Protein AF-A0A965IVK0-F1 (afdb_monomer)

Solvent-accessible sur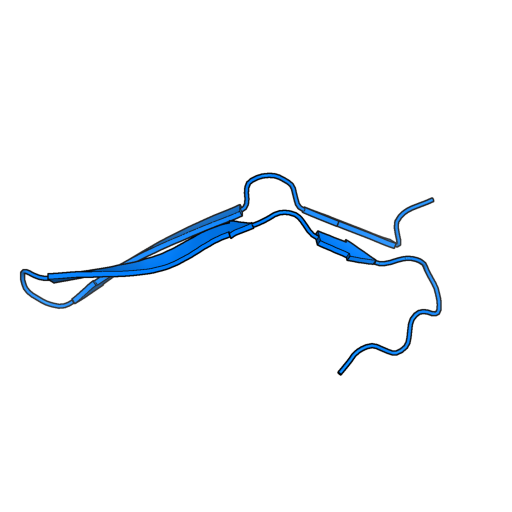face area (backbone atoms only — not comparable to full-atom values): 2483 Å² total; per-residue (Å²): 123,68,66,42,79,47,72,58,41,67,39,73,46,76,58,88,97,43,79,44,71,80,32,77,60,44,63,49,76,37,54,76,85,70,87,82,135

Structure (mmCIF, N/CA/C/O backbone):
data_AF-A0A965IVK0-F1
#
_entry.id   AF-A0A965IVK0-F1
#
loop_
_atom_site.group_PDB
_atom_site.id
_atom_site.type_symbol
_atom_site.label_atom_id
_atom_site.label_alt_id
_atom_site.label_comp_id
_atom_site.label_asym_id
_atom_site.label_entity_id
_atom_site.label_seq_id
_atom_site.pdbx_PDB_ins_code
_atom_site.Cartn_x
_atom_site.Cartn_y
_atom_site.Cartn_z
_atom_site.occupancy
_atom_site.B_iso_or_equiv
_atom_site.auth_seq_id
_atom_site.auth_comp_id
_atom_site.auth_asym_id
_atom_site.auth_atom_id
_atom_site.pdbx_PDB_model_num
ATOM 1 N N . MET A 1 1 ? 15.567 6.415 -12.284 1.00 70.69 1 MET A N 1
ATOM 2 C CA . MET A 1 1 ? 14.980 7.569 -11.564 1.00 70.69 1 MET A CA 1
ATOM 3 C C . MET A 1 1 ? 13.528 7.201 -11.437 1.00 70.69 1 MET A C 1
ATOM 5 O O . MET A 1 1 ? 12.908 6.978 -12.473 1.00 70.69 1 MET A O 1
ATOM 9 N N . ALA A 1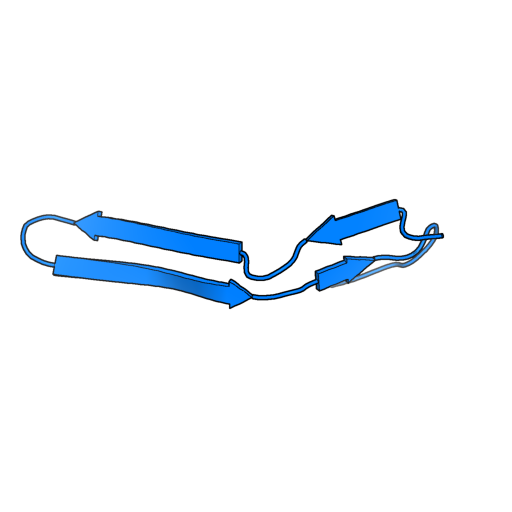 2 ? 13.060 7.035 -10.202 1.00 85.31 2 ALA A N 1
ATOM 10 C CA . ALA A 1 2 ? 11.779 6.405 -9.923 1.00 85.31 2 ALA A CA 1
ATOM 11 C C . ALA A 1 2 ? 10.633 7.100 -10.670 1.00 85.31 2 ALA A C 1
ATOM 13 O O . ALA A 1 2 ? 10.551 8.330 -10.689 1.00 85.31 2 ALA A O 1
ATOM 14 N N . PHE A 1 3 ? 9.762 6.303 -11.287 1.00 95.25 3 PHE A N 1
ATOM 15 C CA . PHE A 1 3 ? 8.534 6.780 -11.920 1.00 95.25 3 PHE A CA 1
ATOM 16 C C . PHE A 1 3 ? 7.431 6.983 -10.877 1.00 95.25 3 PHE A C 1
ATOM 18 O O . PHE A 1 3 ? 6.719 7.983 -10.916 1.00 95.25 3 PHE A O 1
ATOM 25 N N . VAL A 1 4 ? 7.347 6.077 -9.898 1.00 95.94 4 VAL A N 1
ATOM 26 C CA . VAL A 1 4 ? 6.538 6.243 -8.684 1.00 95.94 4 VAL A CA 1
ATOM 27 C C . VAL A 1 4 ? 7.415 5.951 -7.475 1.00 95.94 4 VAL A C 1
ATOM 29 O O . VAL A 1 4 ? 8.163 4.976 -7.468 1.00 95.94 4 VAL A O 1
ATOM 32 N N . GLN A 1 5 ? 7.312 6.784 -6.441 1.00 96.75 5 GLN A N 1
ATOM 33 C CA . GLN A 1 5 ? 7.995 6.568 -5.172 1.00 96.75 5 GLN A CA 1
ATOM 34 C C . GLN A 1 5 ? 7.059 6.895 -4.008 1.00 96.75 5 GLN A C 1
ATOM 36 O O . GLN A 1 5 ? 6.480 7.978 -3.936 1.00 96.75 5 GLN A O 1
ATOM 41 N N . CYS A 1 6 ? 6.922 5.954 -3.082 1.00 96.81 6 CYS A N 1
ATOM 42 C CA . CYS A 1 6 ? 6.175 6.083 -1.838 1.00 96.81 6 CYS A CA 1
ATOM 43 C C . CYS A 1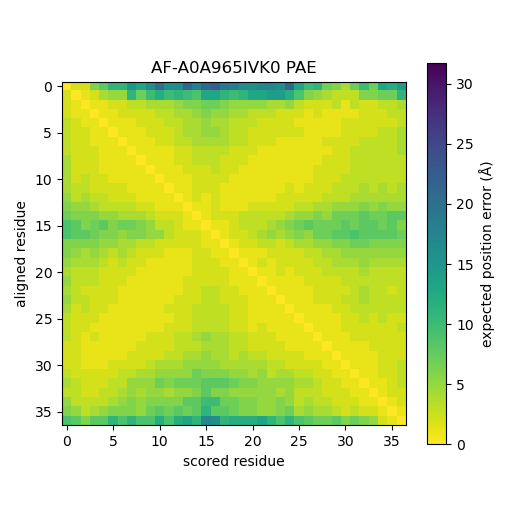 6 ? 7.047 5.572 -0.689 1.00 96.81 6 CYS A C 1
ATOM 45 O O . CYS A 1 6 ? 7.697 4.535 -0.814 1.00 96.81 6 CYS A O 1
ATOM 47 N N . SER A 1 7 ? 7.055 6.283 0.438 1.00 97.62 7 SER A N 1
ATOM 48 C CA . SER A 1 7 ? 7.826 5.901 1.623 1.00 97.62 7 SER A CA 1
ATOM 49 C C . SER A 1 7 ? 6.949 5.978 2.863 1.00 97.62 7 SER A C 1
ATOM 51 O O . SER A 1 7 ? 6.302 7.001 3.090 1.00 97.62 7 SER A O 1
ATOM 53 N N . GLY A 1 8 ? 6.916 4.901 3.650 1.00 98.06 8 GLY A N 1
ATOM 54 C CA . GLY A 1 8 ? 6.183 4.849 4.917 1.00 98.06 8 GLY A CA 1
ATOM 55 C C . GLY A 1 8 ? 4.677 5.098 4.782 1.00 98.06 8 GLY A C 1
ATOM 56 O O . GLY A 1 8 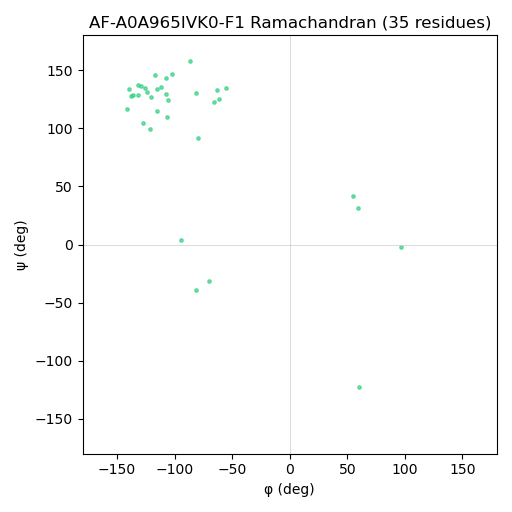? 4.065 5.665 5.687 1.00 98.06 8 GLY A O 1
ATOM 57 N N . LEU A 1 9 ? 4.075 4.704 3.657 1.00 97.94 9 LEU A N 1
ATOM 58 C CA . LEU A 1 9 ? 2.661 4.895 3.369 1.00 97.94 9 LEU A CA 1
ATOM 59 C C . LEU A 1 9 ? 1.811 4.156 4.406 1.00 97.94 9 LEU A C 1
ATOM 61 O O . LEU A 1 9 ? 1.955 2.951 4.629 1.00 97.94 9 LEU A O 1
ATOM 65 N N . LYS A 1 10 ? 0.918 4.907 5.045 1.00 98.31 10 LYS A N 1
ATOM 66 C CA . LYS A 1 10 ? 0.007 4.417 6.075 1.00 98.31 10 LYS A CA 1
ATOM 67 C C . LYS A 1 10 ? -1.413 4.769 5.689 1.00 98.31 10 LYS A C 1
ATOM 69 O O . LYS A 1 10 ? -1.697 5.898 5.290 1.00 98.31 10 LYS A O 1
ATOM 74 N N . LYS A 1 11 ? -2.307 3.801 5.833 1.00 98.00 11 LYS A N 1
ATOM 75 C CA . LYS A 1 11 ? -3.735 3.996 5.641 1.00 98.00 11 LYS A CA 1
ATOM 76 C C . LYS A 1 11 ? -4.468 3.1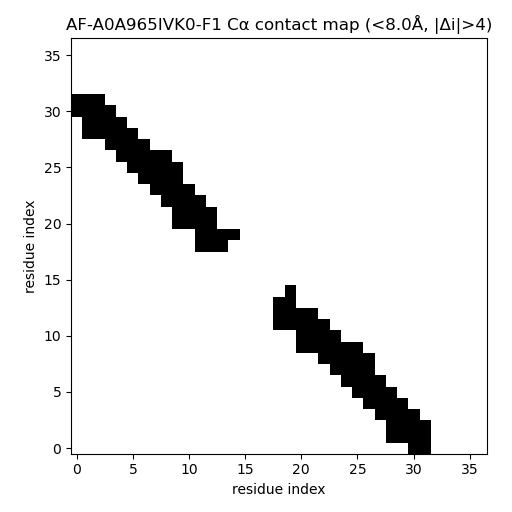83 6.685 1.00 98.00 11 LYS A C 1
ATOM 78 O O . LYS A 1 11 ? -4.414 1.958 6.663 1.00 98.00 11 LYS A O 1
ATOM 83 N N . THR A 1 12 ? -5.178 3.890 7.546 1.00 98.12 12 THR A N 1
ATOM 84 C CA . THR A 1 12 ? -6.112 3.302 8.497 1.00 98.12 12 THR A CA 1
ATOM 85 C C . THR A 1 12 ? -7.519 3.710 8.092 1.00 98.12 12 THR A C 1
ATOM 87 O O . THR A 1 12 ? -7.755 4.863 7.719 1.00 98.12 12 THR A O 1
ATOM 90 N N . TYR A 1 13 ? -8.432 2.752 8.119 1.00 98.00 13 TYR A N 1
ATOM 91 C CA . TYR A 1 13 ? -9.865 2.982 8.050 1.00 98.00 13 TYR A CA 1
ATOM 92 C C . TYR A 1 13 ? -10.460 2.726 9.424 1.00 98.00 13 TYR A C 1
ATOM 94 O O . TYR A 1 13 ? -10.048 1.795 10.110 1.00 98.00 13 TYR A O 1
ATOM 102 N N . THR A 1 14 ? -11.450 3.526 9.790 1.00 97.56 14 THR A N 1
ATOM 103 C CA . THR A 1 14 ? -12.274 3.282 10.971 1.00 97.5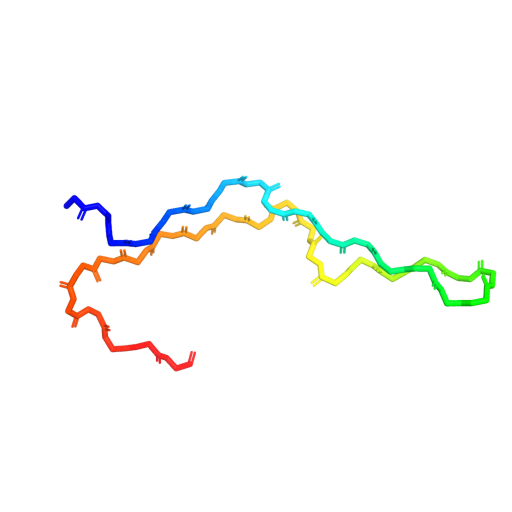6 14 THR A CA 1
ATOM 104 C C . THR A 1 14 ? -13.628 2.783 10.489 1.00 97.56 14 THR A C 1
ATOM 106 O O . THR A 1 14 ? -14.256 3.429 9.645 1.00 97.56 14 THR A O 1
ATOM 109 N N . VAL A 1 15 ? -14.051 1.619 10.974 1.00 95.56 15 VAL A N 1
ATOM 110 C CA . VAL A 1 15 ? -15.319 0.981 10.606 1.00 95.56 15 VAL A CA 1
ATOM 111 C C . VAL A 1 15 ? -16.067 0.648 11.890 1.00 95.56 15 VAL A C 1
ATOM 113 O O . VAL A 1 15 ? -15.708 -0.283 12.604 1.00 95.56 15 VAL A O 1
ATOM 116 N N . GLY A 1 16 ? -17.102 1.434 12.194 1.00 94.75 16 GLY A N 1
ATOM 117 C CA . GLY A 1 16 ? -17.750 1.379 13.504 1.00 94.75 16 GLY A CA 1
ATOM 118 C C . GLY A 1 16 ? -16.741 1.707 14.603 1.00 94.75 16 GLY A C 1
ATOM 119 O O . GLY A 1 16 ? -16.093 2.751 14.543 1.00 94.75 16 GLY A O 1
ATOM 120 N N . ASP A 1 17 ? -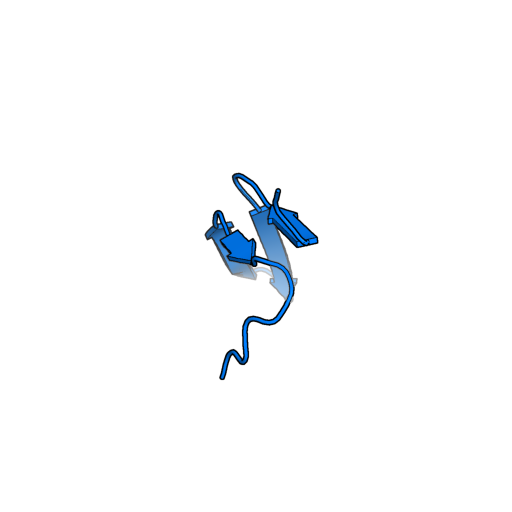16.581 0.783 15.547 1.00 95.69 17 ASP A N 1
ATOM 121 C CA . ASP A 1 17 ? -15.635 0.901 16.661 1.00 95.69 17 ASP A CA 1
ATOM 122 C C . ASP A 1 17 ? -14.280 0.222 16.376 1.00 95.69 17 ASP A C 1
ATOM 124 O O . ASP A 1 17 ? -13.412 0.170 17.248 1.00 95.69 17 ASP A O 1
ATOM 128 N N . GLU A 1 18 ? -14.078 -0.310 15.167 1.00 96.31 18 GLU A N 1
ATOM 129 C CA . GLU A 1 18 ? -12.850 -1.006 14.781 1.00 96.31 18 GLU A CA 1
ATOM 130 C C . GLU A 1 18 ? -11.933 -0.136 13.915 1.00 96.31 18 GLU A C 1
ATOM 132 O O . GLU A 1 18 ? -12.376 0.647 13.069 1.00 96.31 18 GLU A O 1
ATOM 137 N N . GLU A 1 19 ? -10.622 -0.332 14.077 1.00 97.31 19 GLU A N 1
ATOM 138 C CA . GLU A 1 19 ? -9.605 0.221 13.186 1.00 97.31 19 GLU A CA 1
ATOM 139 C C . GLU A 1 19 ? -8.984 -0.870 12.312 1.00 97.31 19 GLU A C 1
ATOM 141 O O . GLU A 1 19 ? -8.475 -1.881 12.796 1.00 97.31 19 GLU A O 1
ATOM 146 N N . VAL A 1 20 ? -8.951 -0.617 11.005 1.00 97.25 20 VAL A N 1
ATOM 147 C CA . VAL A 1 20 ? -8.321 -1.484 10.009 1.00 97.25 20 VAL A CA 1
ATOM 148 C C . VAL A 1 20 ? -7.146 -0.756 9.379 1.00 97.25 20 VAL A C 1
ATOM 150 O O . VAL A 1 20 ? -7.309 0.226 8.651 1.00 97.25 20 VAL A O 1
ATOM 153 N N . LYS A 1 21 ? -5.941 -1.274 9.604 1.00 97.69 21 LYS A N 1
ATOM 154 C CA . LYS A 1 21 ? -4.725 -0.817 8.925 1.00 97.69 21 LYS A CA 1
ATOM 155 C C . LYS A 1 21 ? -4.646 -1.424 7.524 1.00 97.69 21 LYS A C 1
ATOM 157 O O . LYS A 1 21 ? -4.109 -2.509 7.341 1.00 97.69 21 LYS A O 1
ATOM 162 N N . ALA A 1 22 ? -5.175 -0.722 6.530 1.00 97.19 22 ALA A N 1
ATOM 163 C CA . ALA A 1 22 ? -5.078 -1.134 5.131 1.00 97.19 22 ALA A CA 1
ATOM 164 C C . ALA A 1 22 ? -3.657 -1.017 4.563 1.00 97.19 22 ALA A C 1
ATOM 166 O O . ALA A 1 22 ? -3.283 -1.796 3.695 1.00 97.19 22 ALA A O 1
ATOM 167 N N . LEU A 1 23 ? -2.868 -0.056 5.047 1.00 98.06 23 LEU A N 1
ATOM 168 C CA . LEU A 1 23 ? -1.435 0.037 4.773 1.00 98.06 23 LEU A CA 1
ATOM 169 C C . LEU A 1 23 ? -0.721 0.368 6.082 1.00 98.06 23 LEU A C 1
ATOM 171 O O . LEU A 1 23 ? -1.093 1.336 6.749 1.00 98.06 23 LEU A O 1
ATOM 175 N N . ASP A 1 24 ? 0.309 -0.399 6.433 1.00 97.94 24 ASP A N 1
ATOM 176 C CA . ASP A 1 24 ? 1.133 -0.150 7.618 1.00 97.94 24 ASP A CA 1
ATOM 177 C C . ASP A 1 24 ? 2.597 0.043 7.213 1.00 97.94 24 ASP A C 1
ATOM 179 O O . 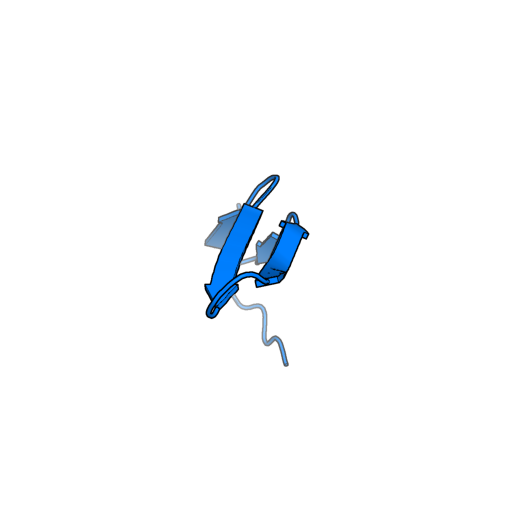ASP A 1 24 ? 3.324 -0.910 6.948 1.00 97.94 24 ASP A O 1
ATOM 183 N N . ASN A 1 25 ? 3.009 1.311 7.138 1.00 98.12 25 ASN A N 1
ATOM 184 C CA . ASN A 1 25 ? 4.382 1.738 6.872 1.00 98.12 25 ASN A CA 1
ATOM 185 C C . ASN A 1 25 ? 4.989 1.164 5.574 1.00 98.12 25 ASN A C 1
ATOM 187 O O . ASN A 1 25 ? 6.156 0.773 5.541 1.00 98.12 25 ASN A O 1
ATOM 191 N N . VAL A 1 26 ? 4.200 1.130 4.499 1.00 97.88 26 VAL A N 1
ATOM 192 C CA . VAL A 1 26 ? 4.584 0.529 3.215 1.00 97.88 26 VAL A CA 1
ATOM 193 C C . VAL A 1 26 ? 5.446 1.488 2.396 1.00 97.88 26 VAL A C 1
ATOM 195 O O . VAL A 1 26 ? 5.071 2.635 2.161 1.00 97.88 26 VAL A O 1
ATOM 198 N N . SER A 1 27 ? 6.578 1.007 1.895 1.00 98.12 27 SER A N 1
ATOM 199 C CA . SER A 1 27 ? 7.420 1.743 0.948 1.00 98.12 27 SER A CA 1
ATOM 200 C C . SER A 1 27 ? 7.447 1.010 -0.390 1.00 98.12 27 SER A C 1
ATOM 202 O O . SER A 1 27 ? 7.620 -0.206 -0.420 1.00 98.12 27 SER A O 1
ATOM 204 N N . LEU A 1 28 ? 7.270 1.747 -1.485 1.00 96.38 28 LEU A N 1
ATOM 205 C CA . LEU A 1 28 ? 7.226 1.217 -2.845 1.00 96.38 28 LEU A CA 1
ATOM 206 C C . LEU A 1 28 ? 7.971 2.164 -3.783 1.00 96.38 28 LEU A C 1
ATOM 208 O O . LEU A 1 28 ? 7.727 3.370 -3.780 1.00 96.38 28 LEU A O 1
ATOM 212 N N . THR A 1 29 ? 8.820 1.595 -4.628 1.00 96.88 29 THR A N 1
ATOM 213 C CA . THR A 1 29 ? 9.448 2.295 -5.746 1.00 96.88 29 THR A CA 1
ATOM 214 C C . THR A 1 29 ? 9.132 1.522 -7.014 1.00 96.88 29 THR A C 1
ATOM 216 O O . THR A 1 29 ? 9.297 0.306 -7.044 1.00 96.88 29 THR A O 1
ATOM 219 N N . VAL A 1 30 ? 8.677 2.231 -8.040 1.00 96.50 30 VAL A N 1
ATOM 220 C CA . VAL A 1 30 ? 8.425 1.693 -9.378 1.00 96.50 30 VAL A CA 1
ATOM 221 C C . VAL A 1 30 ? 9.299 2.455 -10.355 1.00 96.50 30 VAL A C 1
ATOM 223 O O . VAL A 1 30 ? 9.250 3.691 -10.401 1.00 96.50 30 VAL A O 1
ATOM 226 N N . GLU A 1 31 ? 10.080 1.738 -11.153 1.00 96.69 31 GLU A N 1
ATOM 227 C CA . GLU A 1 31 ? 10.885 2.335 -12.208 1.00 96.69 31 GLU A CA 1
ATOM 228 C C . GLU A 1 31 ? 10.076 2.479 -13.503 1.00 96.69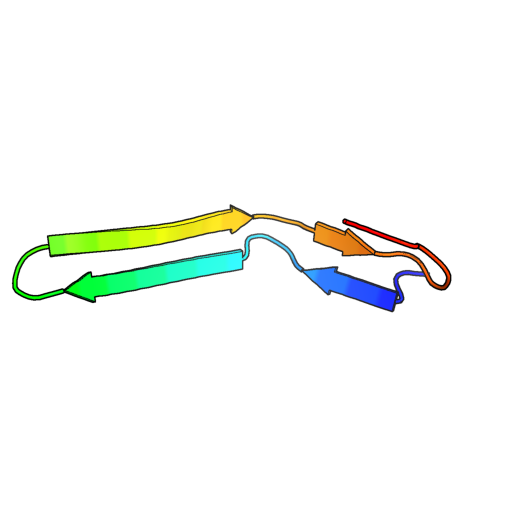 31 GLU A C 1
ATOM 230 O O . GLU A 1 31 ? 9.052 1.836 -13.749 1.00 96.69 31 GLU A O 1
ATOM 235 N N . LYS A 1 32 ? 10.519 3.399 -14.360 1.00 95.31 32 LYS A N 1
ATOM 236 C CA . LYS A 1 32 ? 9.847 3.641 -15.636 1.00 95.31 32 LYS A CA 1
ATOM 237 C C . LYS A 1 32 ? 9.982 2.410 -16.537 1.00 95.31 32 LYS A C 1
ATOM 239 O O . LYS A 1 32 ? 11.091 2.056 -16.920 1.00 95.31 32 LYS A O 1
ATOM 244 N N . GLY A 1 33 ? 8.846 1.867 -16.970 1.00 94.81 33 GLY A N 1
ATOM 245 C CA . GLY A 1 33 ? 8.793 0.701 -17.857 1.00 94.81 33 GLY A CA 1
ATOM 246 C C . GLY A 1 33 ? 8.597 -0.625 -17.126 1.00 94.81 33 GLY A C 1
ATOM 247 O O . GLY A 1 33 ? 8.458 -1.647 -17.795 1.00 94.81 33 GLY A O 1
ATOM 248 N N . ASP A 1 34 ? 8.530 -0.609 -15.792 1.00 92.81 34 ASP A N 1
ATOM 249 C CA . ASP A 1 34 ? 8.166 -1.789 -15.017 1.00 92.81 34 ASP A CA 1
ATOM 250 C C . ASP A 1 34 ? 6.732 -2.224 -15.345 1.00 92.81 34 ASP A C 1
ATOM 252 O O . ASP A 1 34 ? 5.799 -1.416 -15.367 1.00 92.81 34 ASP A O 1
ATOM 256 N N . PHE A 1 35 ? 6.562 -3.525 -15.583 1.00 91.75 35 PHE A N 1
ATOM 257 C CA . PHE A 1 35 ? 5.259 -4.169 -15.694 1.00 91.75 35 PHE A CA 1
ATOM 258 C C . PHE A 1 35 ? 5.031 -5.000 -14.432 1.00 91.75 35 PHE A C 1
ATOM 260 O O . PHE A 1 35 ? 5.710 -6.001 -14.208 1.00 91.75 35 PHE A O 1
ATOM 267 N N . ILE A 1 36 ? 4.111 -4.544 -13.589 1.00 89.88 36 ILE A N 1
ATOM 268 C CA . ILE A 1 36 ? 3.889 -5.056 -12.231 1.00 89.88 36 ILE A CA 1
ATOM 269 C C . ILE A 1 36 ? 2.478 -5.646 -12.138 1.00 89.88 36 ILE A C 1
ATOM 271 O O . ILE A 1 36 ? 1.570 -5.142 -12.800 1.00 89.88 36 ILE A O 1
ATOM 275 N N . ALA A 1 37 ? 2.321 -6.713 -11.348 1.00 72.88 37 ALA A N 1
ATOM 276 C CA . ALA A 1 37 ? 1.070 -7.453 -11.146 1.00 72.88 37 ALA A CA 1
ATOM 277 C C . ALA A 1 37 ? 0.283 -6.971 -9.920 1.00 72.88 37 ALA A C 1
ATOM 279 O O . ALA A 1 37 ? 0.933 -6.530 -8.943 1.00 72.88 37 ALA A O 1
#

Mean predicted aligned error: 3.34 Å

Secondary structure (DSSP, 8-state):
--SEEEEEEEEEEEETTEEEEEEEEEEEEE-TT----

Sequence (37 aa):
MAFVQCSGLKKTYTVGDEEVKALDNVSLTVEKGDFIA

pLDDT: mean 94.87, std 6.09, range [70.69, 98.31]

Radius of gyration: 13.75 Å; Cα contacts (8 Å, |Δi|>4): 57; chains: 1; bounding box: 33×15×34 Å

Foldseek 3Di:
DFPDWDFQDWDWDDDPPDIDTPDGGDTDTHHPPDDDD

Nearest PDB structures (foldseek):
  5lj7-assembly1_B  TM=8.921E-01  e=1.568E-01  Aggregatibacter actinomycetemcomitans
  5lj6-assembly1_A  TM=8.877E-01  e=1.568E-01  Aggregatibacter actinomycetemcomitans
  5lil-assembly1_B  TM=8.905E-01  e=1.568E-01  Aggregatibacter actinomycetemcomitans
  5lil-assembly1_A  TM=8.802E-01  e=1.568E-01  Aggregatibacter actinomycetemcomitans
  5lj9-assembly3_C  TM=7.940E-01  e=1.917E-01  Escherichia coli K-12